Protein AF-A0A485D718-F1 (afdb_monomer_lite)

pLDDT: mean 88.71, std 15.59, range [32.84, 98.5]

Secondary structure (DSSP, 8-state):
---S----HHHHHHHHHTTHHHHHTHHHHHHHHHHHHHHHHS----SS---S-TT-S------STHHHHHHHHHHHHHHHHTTS---

InterPro domains:
  IPR009014 Transketolase C-terminal/Pyruvate-ferredoxin oxidoreductase domain II [G3DSA:3.40.50.920] (46-86)
  IPR009014 Transketolase C-terminal/Pyruvate-ferredoxin oxidoreductase domain II [SSF52922] (46-83)
  IPR050722 Pyruvate:ferredoxin/flavodoxin oxidoreductase [PTHR32154] (2-83)

Radius of gyration: 22.16 Å; chains: 1; bounding box: 52×29×55 Å

Organism: Raoultella planticola (NCBI:txid575)

Foldseek 3Di:
DDPDDDDDPVCVVVVVVVCVVVVVCVQVVVQVVQVVVCVVPVDHDHPDDDAADPPDPDDDDDDDPVVVVVNVVRVVVVVVVVVDDDD

Sequence (87 aa):
MIRGTSANPDTYFQSREATNPWYDAVYDHVETAMNDFAVATGRQYKPFEFYGHPQAERVIVIMGSAIGTCEEVVDELLSRGRKSPVS

Structure (mmCIF, N/CA/C/O backbone):
data_AF-A0A485D718-F1
#
_entry.id   AF-A0A485D718-F1
#
loo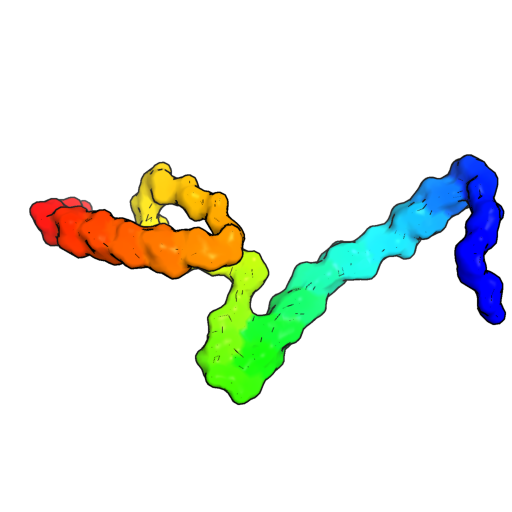p_
_atom_site.group_PDB
_atom_site.id
_atom_site.type_symbol
_atom_site.label_atom_id
_atom_site.label_alt_id
_atom_site.label_comp_id
_atom_site.label_asym_id
_atom_site.label_entity_id
_atom_site.label_seq_id
_atom_site.pdbx_PDB_ins_code
_atom_site.Cartn_x
_atom_site.Cartn_y
_atom_site.Cartn_z
_atom_site.occupancy
_atom_site.B_iso_or_equiv
_atom_site.auth_seq_id
_atom_site.auth_comp_id
_atom_site.auth_asym_id
_atom_site.auth_atom_id
_atom_site.pdbx_PDB_model_num
ATOM 1 N N . MET A 1 1 ? 18.664 -8.982 -28.241 1.00 47.03 1 MET A N 1
ATOM 2 C CA . MET A 1 1 ? 18.778 -8.202 -26.988 1.00 47.03 1 MET A CA 1
ATOM 3 C C . MET A 1 1 ? 19.453 -9.092 -25.952 1.00 47.03 1 MET A C 1
ATOM 5 O O . MET A 1 1 ? 18.954 -10.186 -25.734 1.00 47.03 1 MET A O 1
ATOM 9 N N . ILE A 1 2 ? 20.586 -8.676 -25.380 1.00 76.94 2 ILE A N 1
ATOM 10 C CA . ILE A 1 2 ? 21.288 -9.413 -24.310 1.00 76.94 2 ILE A CA 1
ATOM 11 C C . ILE A 1 2 ? 20.849 -8.803 -22.969 1.00 76.94 2 ILE A C 1
ATOM 13 O O . ILE A 1 2 ? 20.810 -7.581 -22.851 1.00 76.94 2 ILE A O 1
ATOM 17 N N . ARG A 1 3 ? 20.481 -9.627 -21.981 1.00 81.25 3 ARG A N 1
ATOM 18 C CA . ARG A 1 3 ? 20.169 -9.199 -20.602 1.00 81.25 3 ARG A CA 1
ATOM 19 C C . ARG A 1 3 ? 21.139 -9.871 -19.626 1.00 81.25 3 ARG A C 1
ATOM 21 O O . ARG A 1 3 ? 21.590 -10.977 -19.901 1.00 81.25 3 ARG A O 1
ATOM 28 N N . GLY A 1 4 ? 21.436 -9.214 -18.502 1.00 81.00 4 GLY A N 1
ATOM 29 C CA . GLY A 1 4 ? 22.284 -9.774 -17.439 1.00 81.00 4 GLY A CA 1
ATOM 30 C C . GLY A 1 4 ? 23.793 -9.702 -17.703 1.00 81.00 4 GLY A C 1
ATOM 31 O O . GLY A 1 4 ? 24.527 -10.588 -17.281 1.00 81.00 4 GLY A O 1
ATOM 32 N N . THR A 1 5 ? 24.266 -8.678 -18.418 1.00 84.19 5 THR A N 1
ATOM 33 C CA . THR A 1 5 ? 25.702 -8.460 -18.653 1.00 84.19 5 THR A CA 1
ATOM 34 C C . THR A 1 5 ? 26.432 -8.057 -17.371 1.00 84.19 5 THR A C 1
ATOM 36 O O . THR A 1 5 ? 25.865 -7.375 -16.517 1.00 84.19 5 THR A O 1
ATOM 39 N N . SER A 1 6 ? 27.713 -8.412 -17.260 1.00 84.25 6 SER A N 1
ATOM 40 C CA . SER A 1 6 ? 28.598 -7.853 -16.234 1.00 84.25 6 SER A CA 1
ATOM 41 C C . SER A 1 6 ? 28.801 -6.357 -16.485 1.00 84.25 6 SER A C 1
ATOM 43 O O . SER A 1 6 ? 29.180 -5.975 -17.593 1.00 84.25 6 SER A O 1
ATOM 45 N N . ALA A 1 7 ? 28.565 -5.525 -15.473 1.00 83.25 7 ALA A N 1
ATOM 46 C CA . ALA A 1 7 ? 28.811 -4.087 -15.534 1.00 83.25 7 ALA A CA 1
ATOM 47 C C . ALA A 1 7 ? 29.990 -3.723 -14.627 1.00 83.25 7 ALA A C 1
ATOM 49 O O . ALA A 1 7 ? 30.062 -4.180 -13.484 1.00 83.25 7 ALA A O 1
ATOM 50 N N . ASN A 1 8 ? 30.898 -2.898 -15.143 1.00 82.25 8 ASN A N 1
ATOM 51 C CA . ASN A 1 8 ? 31.977 -2.317 -14.357 1.00 82.25 8 ASN A CA 1
ATOM 52 C C . ASN A 1 8 ? 31.431 -1.171 -13.473 1.00 82.25 8 ASN A C 1
ATOM 54 O O . ASN A 1 8 ? 30.318 -0.680 -13.697 1.00 82.25 8 ASN A O 1
ATOM 58 N N . PRO A 1 9 ? 32.185 -0.727 -12.449 1.00 82.44 9 PRO A N 1
ATOM 59 C CA . PRO A 1 9 ? 31.722 0.306 -11.516 1.00 82.44 9 PRO A CA 1
ATOM 60 C C . PRO A 1 9 ? 31.365 1.656 -12.161 1.00 82.44 9 PRO A C 1
ATOM 62 O O . PRO A 1 9 ? 30.603 2.424 -11.585 1.00 82.44 9 PRO A O 1
ATOM 65 N N . ASP A 1 10 ? 31.899 1.938 -13.349 1.00 86.44 10 ASP A N 1
ATOM 66 C CA . ASP A 1 10 ? 31.683 3.162 -14.126 1.00 86.44 10 ASP A CA 1
ATOM 67 C C . ASP A 1 10 ? 30.243 3.345 -14.636 1.00 86.44 10 ASP A C 1
ATOM 69 O O . ASP A 1 10 ? 29.819 4.478 -14.864 1.00 86.44 10 ASP A O 1
ATOM 73 N N . THR A 1 11 ? 29.504 2.245 -14.812 1.00 87.19 11 THR A N 1
ATOM 74 C CA . THR A 1 11 ? 28.184 2.203 -15.468 1.00 87.19 11 THR A CA 1
ATOM 75 C C . THR A 1 11 ? 27.101 1.527 -14.628 1.00 87.19 11 THR A C 1
ATOM 77 O O . THR A 1 11 ? 25.904 1.686 -14.900 1.00 87.19 11 THR A O 1
ATOM 80 N N . TYR A 1 12 ? 27.490 0.771 -13.597 1.00 90.44 12 TYR A N 1
ATOM 81 C CA . TYR A 1 12 ? 26.551 0.040 -12.747 1.00 90.44 12 TYR A CA 1
ATOM 82 C C . TYR A 1 12 ? 25.588 0.970 -11.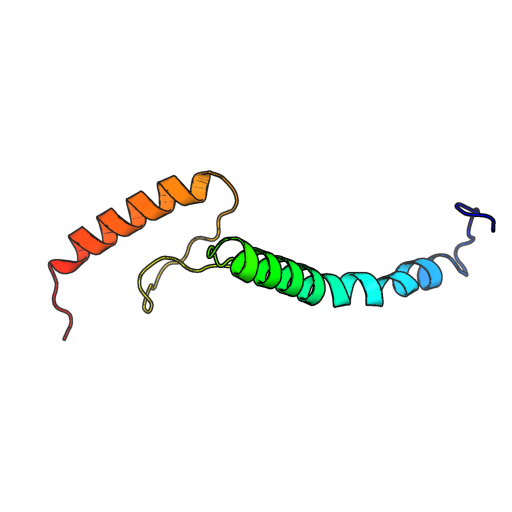999 1.00 90.44 12 TYR A C 1
ATOM 84 O O . TYR A 1 12 ? 24.388 0.700 -11.966 1.00 90.44 12 TYR A O 1
ATOM 92 N N . PHE A 1 13 ? 26.088 2.071 -11.429 1.00 91.81 13 PHE A N 1
ATOM 93 C CA . PHE A 1 13 ? 25.268 2.978 -10.623 1.00 91.81 13 PH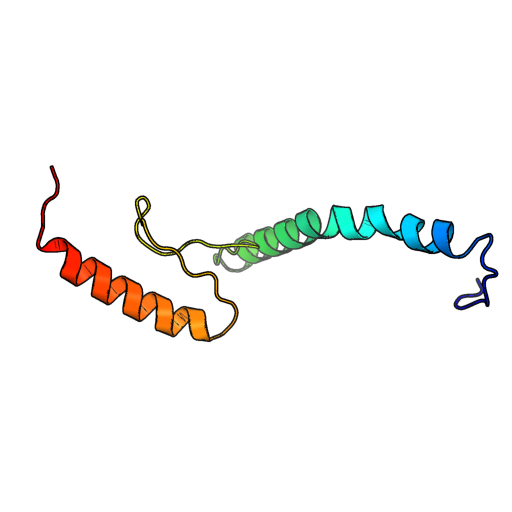E A CA 1
ATOM 94 C C . PHE A 1 13 ? 24.178 3.656 -11.462 1.00 91.81 13 PHE A C 1
ATOM 96 O O . PHE A 1 13 ? 22.999 3.585 -11.131 1.00 91.81 13 PHE A O 1
ATOM 103 N N . GLN A 1 14 ? 24.550 4.217 -12.612 1.00 93.25 14 GLN A N 1
ATOM 104 C CA . GLN A 1 14 ? 23.626 4.866 -13.543 1.00 93.25 14 GLN A CA 1
ATOM 105 C C . GLN A 1 14 ? 22.579 3.874 -14.052 1.00 93.25 14 GLN A C 1
ATOM 107 O O . GLN A 1 14 ? 21.408 4.218 -14.157 1.00 93.25 14 GLN A O 1
ATOM 112 N N . SER A 1 15 ? 22.981 2.626 -14.314 1.00 91.19 15 SER A N 1
ATOM 113 C CA . SER A 1 15 ? 22.057 1.567 -14.736 1.00 91.19 15 SER A CA 1
ATOM 114 C C . SER A 1 15 ? 21.053 1.180 -13.643 1.00 91.19 15 SER A C 1
ATOM 116 O O . SER A 1 15 ? 19.946 0.754 -13.965 1.00 91.19 15 SER A O 1
ATOM 118 N N . ARG A 1 16 ? 21.416 1.310 -12.358 1.00 91.62 16 ARG A N 1
ATOM 119 C CA . ARG A 1 16 ? 20.510 1.073 -11.224 1.00 91.62 16 ARG A CA 1
ATOM 120 C C . ARG A 1 16 ? 19.529 2.226 -11.030 1.00 91.62 16 ARG A C 1
ATOM 122 O O . ARG A 1 16 ? 18.326 1.976 -11.008 1.00 91.62 16 ARG A O 1
ATOM 129 N N . GLU A 1 17 ? 20.022 3.459 -10.987 1.00 96.00 17 GLU A N 1
ATOM 130 C CA . GLU A 1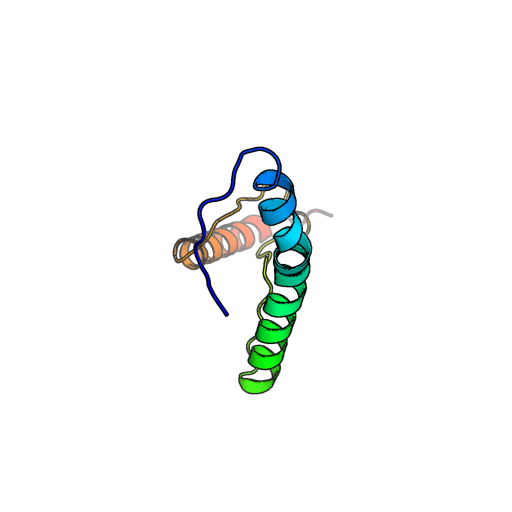 17 ? 19.183 4.660 -10.841 1.00 96.00 17 GLU A CA 1
ATOM 131 C C . GLU A 1 17 ? 18.255 4.871 -12.042 1.00 96.00 17 GLU A C 1
ATOM 133 O O . GLU A 1 17 ? 17.147 5.385 -11.907 1.00 96.00 17 GLU A O 1
ATOM 138 N N . ALA A 1 18 ? 18.652 4.388 -13.222 1.00 94.31 18 ALA A N 1
ATOM 139 C CA . ALA A 1 18 ? 17.796 4.369 -14.399 1.00 94.31 18 ALA A CA 1
ATOM 140 C C . ALA A 1 18 ? 16.527 3.524 -14.221 1.00 94.31 18 ALA A C 1
ATOM 142 O O . ALA A 1 18 ? 15.718 3.525 -15.131 1.00 94.31 18 ALA A O 1
ATOM 143 N N . THR A 1 19 ? 16.326 2.804 -13.109 1.00 95.69 19 THR A N 1
ATOM 144 C CA . THR A 1 19 ? 15.062 2.104 -12.815 1.00 95.69 19 THR A CA 1
ATOM 145 C C . THR A 1 19 ? 14.102 2.905 -11.935 1.00 95.69 19 THR A C 1
ATOM 147 O O . THR A 1 19 ? 12.931 2.537 -11.848 1.00 95.69 19 THR A O 1
ATOM 150 N N . ASN A 1 20 ? 14.544 4.017 -11.337 1.00 97.56 20 ASN A N 1
ATOM 151 C CA . ASN A 1 20 ? 13.743 4.791 -10.383 1.00 97.56 20 ASN A CA 1
ATOM 152 C C . ASN A 1 20 ? 12.391 5.258 -10.945 1.00 97.56 20 ASN A C 1
ATOM 154 O O . ASN A 1 20 ? 11.398 5.035 -10.258 1.00 97.56 20 ASN A O 1
ATOM 158 N N . PRO A 1 21 ? 12.279 5.756 -12.200 1.00 98.00 21 PRO A N 1
ATOM 159 C CA . PRO A 1 21 ? 10.985 6.195 -12.732 1.00 98.00 21 PRO A CA 1
ATOM 160 C C . PRO A 1 21 ? 9.891 5.117 -12.717 1.00 98.00 21 PRO A C 1
ATOM 162 O O . PRO A 1 21 ? 8.708 5.434 -12.640 1.00 98.00 21 PRO A O 1
ATOM 165 N N . TRP A 1 22 ? 10.268 3.836 -12.783 1.00 96.50 22 TRP A N 1
ATOM 166 C CA . TRP A 1 22 ? 9.321 2.726 -12.709 1.00 96.50 22 TRP A CA 1
ATOM 167 C C . TRP A 1 22 ? 8.849 2.489 -11.278 1.00 96.50 22 TRP A C 1
ATOM 169 O O . TRP A 1 22 ? 7.686 2.156 -11.098 1.00 96.50 22 TRP A O 1
ATOM 179 N N . TYR A 1 23 ? 9.727 2.659 -10.284 1.00 97.56 23 TYR A N 1
ATOM 180 C CA . TYR A 1 23 ? 9.372 2.568 -8.865 1.00 97.56 23 TYR A CA 1
ATOM 181 C C . TYR A 1 23 ? 8.538 3.767 -8.415 1.00 97.56 23 TYR A C 1
ATOM 183 O O . TYR A 1 23 ? 7.554 3.578 -7.705 1.00 97.56 23 TYR A O 1
ATOM 191 N N . ASP A 1 24 ? 8.877 4.968 -8.886 1.00 97.75 24 ASP A N 1
ATOM 192 C CA . ASP A 1 24 ? 8.131 6.196 -8.597 1.00 97.75 24 ASP A CA 1
ATOM 193 C C . ASP A 1 24 ? 6.675 6.090 -9.086 1.00 97.75 24 ASP A C 1
ATOM 195 O O . ASP A 1 24 ? 5.752 6.517 -8.398 1.00 97.75 24 ASP A O 1
ATOM 199 N N . ALA A 1 25 ? 6.453 5.438 -10.234 1.00 97.56 25 ALA A N 1
ATOM 200 C CA . ALA A 1 25 ? 5.124 5.222 -10.807 1.00 97.56 25 ALA A CA 1
ATOM 201 C C . ALA A 1 25 ? 4.315 4.082 -10.148 1.00 97.56 25 ALA A C 1
ATOM 203 O O . ALA A 1 25 ? 3.132 3.914 -10.454 1.00 97.56 25 ALA A O 1
ATOM 204 N N . VAL A 1 26 ? 4.911 3.270 -9.260 1.00 97.81 26 VAL A N 1
ATOM 205 C CA . VAL A 1 26 ? 4.227 2.095 -8.676 1.00 97.81 26 VAL A CA 1
ATOM 206 C C . VAL A 1 26 ? 2.972 2.496 -7.915 1.00 97.81 26 VAL A C 1
ATOM 208 O O . VAL A 1 26 ? 1.963 1.801 -8.025 1.00 97.81 26 VAL A O 1
ATOM 211 N N . TYR A 1 27 ? 3.026 3.591 -7.154 1.00 97.25 27 TYR A N 1
ATOM 212 C CA . TYR A 1 27 ? 1.896 4.027 -6.337 1.00 97.25 27 TYR A CA 1
ATOM 213 C C . TYR A 1 27 ? 0.645 4.247 -7.199 1.00 97.25 27 TYR A C 1
ATOM 215 O O . TYR A 1 27 ? -0.390 3.629 -6.948 1.00 97.25 27 TYR A O 1
ATOM 223 N N . ASP A 1 28 ? 0.779 5.033 -8.268 1.00 97.69 28 ASP A N 1
ATOM 224 C CA . ASP A 1 28 ? -0.322 5.373 -9.173 1.00 97.69 28 ASP A CA 1
ATOM 225 C C . ASP A 1 28 ? -0.880 4.133 -9.881 1.00 97.69 28 ASP A C 1
ATOM 227 O O . ASP A 1 28 ? -2.094 3.980 -10.044 1.00 97.69 28 ASP A O 1
ATOM 231 N N . HIS A 1 29 ? -0.005 3.206 -10.282 1.00 98.00 29 HIS A N 1
ATOM 232 C CA . HIS A 1 29 ? -0.422 1.952 -10.905 1.00 98.00 29 HIS A CA 1
ATOM 233 C C . HIS A 1 29 ? -1.210 1.055 -9.945 1.00 98.00 29 HIS A C 1
ATOM 235 O O . HIS A 1 29 ? -2.217 0.466 -10.344 1.00 98.00 29 HIS A O 1
ATOM 241 N N . VAL A 1 30 ? -0.784 0.962 -8.683 1.00 98.31 30 VAL A N 1
ATOM 242 C CA . VAL A 1 30 ? -1.491 0.187 -7.654 1.00 98.31 30 VAL A CA 1
ATOM 243 C C . VAL A 1 30 ? -2.833 0.833 -7.317 1.00 98.31 30 VAL A C 1
ATOM 245 O O . VAL A 1 30 ? -3.839 0.129 -7.257 1.00 98.31 30 VAL A O 1
ATOM 248 N N . GLU A 1 31 ? -2.878 2.155 -7.150 1.00 98.06 31 GLU A N 1
ATOM 249 C CA . GLU A 1 31 ? -4.122 2.884 -6.886 1.00 98.06 31 GLU A CA 1
ATOM 250 C C . GLU A 1 31 ? -5.120 2.733 -8.043 1.00 98.06 31 GLU A C 1
ATOM 252 O O . GLU A 1 31 ? -6.297 2.449 -7.816 1.00 98.06 31 GLU A O 1
ATOM 257 N N . THR A 1 32 ? -4.648 2.823 -9.290 1.00 98.38 32 THR A N 1
ATOM 258 C CA . THR A 1 32 ? -5.478 2.584 -10.482 1.00 98.38 32 THR A CA 1
ATOM 259 C C . THR A 1 32 ? -6.069 1.174 -10.466 1.00 98.38 32 THR A C 1
ATOM 261 O O . THR A 1 32 ? -7.280 1.016 -10.601 1.00 98.38 32 THR A O 1
ATOM 264 N N . ALA A 1 33 ? -5.249 0.150 -10.210 1.00 98.50 33 ALA A N 1
ATOM 265 C CA . ALA A 1 33 ? -5.722 -1.231 -10.139 1.00 98.50 33 ALA A CA 1
ATOM 266 C C . ALA A 1 33 ? -6.746 -1.453 -9.007 1.00 98.50 33 ALA A C 1
ATOM 268 O O . ALA A 1 33 ? -7.709 -2.201 -9.182 1.00 98.50 33 ALA A O 1
ATOM 269 N N . MET A 1 34 ? -6.573 -0.796 -7.854 1.00 98.50 34 MET A N 1
ATOM 270 C CA . MET A 1 34 ? -7.546 -0.830 -6.754 1.00 98.50 34 MET A CA 1
ATOM 271 C C . MET A 1 34 ? -8.871 -0.157 -7.134 1.00 98.50 34 MET A C 1
ATOM 273 O O . MET A 1 34 ? -9.935 -0.672 -6.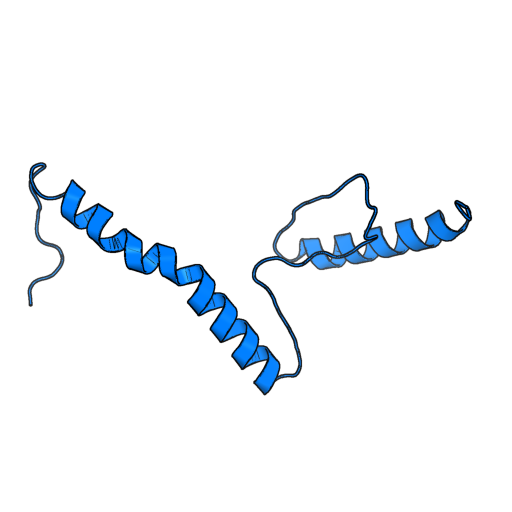790 1.00 98.50 34 MET A O 1
ATOM 277 N N . ASN A 1 35 ? -8.826 0.955 -7.871 1.00 98.44 35 ASN A N 1
ATOM 278 C CA . ASN A 1 35 ? -10.024 1.634 -8.367 1.00 98.44 35 ASN A CA 1
ATOM 279 C C . ASN A 1 35 ? -10.766 0.790 -9.411 1.00 98.44 35 ASN A C 1
ATOM 281 O O . ASN A 1 35 ? -11.983 0.635 -9.317 1.00 98.44 35 ASN A O 1
ATOM 285 N N . ASP A 1 36 ? -10.050 0.177 -10.354 1.00 98.50 36 ASP A N 1
ATOM 286 C CA . ASP A 1 36 ? -10.642 -0.737 -11.338 1.00 98.50 36 ASP A CA 1
ATOM 287 C C . ASP A 1 36 ? -11.307 -1.939 -10.648 1.00 98.50 36 ASP A C 1
ATOM 289 O O . ASP A 1 36 ? -12.415 -2.356 -11.001 1.00 98.50 36 ASP A O 1
ATOM 293 N N . PHE A 1 37 ? -10.669 -2.466 -9.599 1.00 98.50 37 PHE A N 1
ATOM 294 C CA . PHE A 1 37 ? -11.240 -3.516 -8.761 1.00 98.50 37 PHE A CA 1
ATOM 295 C C . PHE A 1 37 ? -12.520 -3.058 -8.044 1.00 98.50 37 PHE A C 1
ATOM 297 O O . PHE A 1 37 ? -13.489 -3.820 -7.957 1.00 98.50 37 PHE A O 1
ATOM 304 N N . ALA A 1 38 ? -12.558 -1.816 -7.562 1.00 98.38 38 ALA A N 1
ATOM 305 C CA . ALA A 1 38 ? -13.742 -1.240 -6.936 1.00 98.38 38 ALA A CA 1
ATOM 306 C C . ALA A 1 38 ? -14.898 -1.087 -7.931 1.00 98.38 38 ALA A C 1
ATOM 308 O O . ALA A 1 38 ? -16.029 -1.440 -7.602 1.00 98.38 38 ALA A O 1
ATOM 309 N N . VAL A 1 39 ? -14.620 -0.659 -9.167 1.00 98.44 39 VAL A N 1
ATOM 310 C CA . VAL A 1 39 ? -15.619 -0.605 -10.248 1.00 98.44 39 VAL A CA 1
ATOM 311 C C . VAL A 1 39 ? -16.188 -1.996 -10.538 1.00 98.44 39 VAL A C 1
ATOM 313 O O . VAL A 1 39 ? -17.396 -2.146 -10.713 1.00 98.44 39 VAL A O 1
ATOM 316 N N . ALA A 1 40 ? -15.338 -3.025 -10.554 1.00 98.44 40 ALA A N 1
ATOM 317 C CA . ALA A 1 40 ? -15.751 -4.389 -10.872 1.00 98.44 40 ALA A CA 1
ATOM 318 C C . ALA A 1 40 ? -16.513 -5.097 -9.735 1.00 98.44 40 ALA A C 1
ATOM 320 O O . ALA A 1 40 ? -17.355 -5.952 -10.005 1.00 98.44 40 ALA A O 1
ATOM 321 N N . THR A 1 41 ? -16.205 -4.790 -8.471 1.00 98.38 41 THR A N 1
ATOM 322 C CA . THR A 1 41 ? -16.683 -5.575 -7.313 1.00 98.38 41 THR A CA 1
ATOM 323 C C . THR A 1 41 ? -17.522 -4.791 -6.308 1.00 98.38 41 THR A C 1
ATOM 325 O O . THR A 1 41 ? -18.135 -5.391 -5.427 1.00 98.38 41 THR A O 1
ATOM 328 N N . GLY A 1 42 ? -17.524 -3.460 -6.393 1.00 97.75 42 GLY A N 1
ATOM 329 C CA . GLY A 1 42 ? -18.093 -2.561 -5.389 1.00 97.75 42 GLY A CA 1
ATOM 330 C C . GLY A 1 42 ? -17.257 -2.423 -4.110 1.00 97.75 42 GLY A C 1
ATOM 331 O O . GLY A 1 42 ? -17.652 -1.690 -3.206 1.00 97.75 42 GLY A O 1
ATOM 332 N N . ARG A 1 43 ? -16.113 -3.111 -3.999 1.00 97.44 43 ARG A N 1
ATOM 333 C CA . ARG A 1 43 ? -15.230 -3.052 -2.825 1.00 97.44 43 ARG A CA 1
ATOM 334 C C . ARG A 1 43 ? -14.097 -2.067 -3.084 1.00 97.44 43 ARG A C 1
ATOM 336 O O . ARG A 1 43 ? -13.190 -2.361 -3.859 1.00 97.44 43 ARG A O 1
ATOM 343 N N . GLN A 1 44 ? -14.158 -0.914 -2.428 1.00 97.44 44 GLN A N 1
ATOM 344 C CA . GLN A 1 44 ? -13.091 0.079 -2.488 1.00 97.44 44 GLN A CA 1
ATOM 345 C C . GLN A 1 44 ? -11.923 -0.345 -1.599 1.00 97.44 44 GLN A C 1
ATOM 347 O O . GLN A 1 44 ? -12.136 -0.735 -0.456 1.00 97.44 44 GLN A O 1
ATOM 352 N N . TYR A 1 45 ? -10.713 -0.204 -2.133 1.00 96.50 45 TYR A N 1
ATOM 353 C CA . TYR A 1 45 ? -9.463 -0.327 -1.394 1.00 96.50 45 TYR A CA 1
ATOM 354 C C . TYR A 1 45 ? -8.593 0.905 -1.625 1.00 96.50 45 TYR A C 1
ATOM 356 O O . TYR A 1 45 ? -8.754 1.610 -2.628 1.00 96.50 45 TYR A O 1
ATOM 364 N N . LYS A 1 46 ? -7.665 1.155 -0.701 1.00 96.56 46 LYS A N 1
ATOM 365 C CA . LYS A 1 46 ? -6.581 2.135 -0.848 1.00 96.56 46 LYS A CA 1
ATOM 366 C C . LYS A 1 46 ? -5.255 1.529 -0.374 1.00 96.56 46 LYS A C 1
ATOM 368 O O . LYS A 1 46 ? -5.282 0.624 0.458 1.00 96.56 46 LYS A O 1
ATOM 373 N N . PRO A 1 47 ? -4.092 2.039 -0.829 1.00 95.81 47 PRO A N 1
ATOM 374 C CA . PRO A 1 47 ? -2.788 1.577 -0.340 1.00 95.81 47 PRO A CA 1
ATOM 375 C C . PRO A 1 47 ? -2.634 1.683 1.184 1.00 95.81 47 PRO A C 1
ATOM 377 O O . PRO A 1 47 ? -1.957 0.862 1.797 1.00 95.81 47 PRO A O 1
ATOM 380 N N . PHE A 1 48 ? -3.298 2.673 1.788 1.00 95.50 48 PHE A N 1
ATOM 381 C CA . PHE A 1 48 ? -3.436 2.826 3.230 1.00 95.50 48 PHE A CA 1
ATOM 382 C C . PHE A 1 48 ? -4.876 3.195 3.575 1.00 95.50 48 PHE A C 1
ATOM 384 O O . PHE A 1 48 ? -5.471 4.079 2.952 1.00 95.50 48 PHE A O 1
ATOM 391 N N . GLU A 1 49 ? -5.415 2.544 4.598 1.00 94.88 49 GLU A N 1
ATOM 392 C CA . GLU A 1 49 ? -6.770 2.763 5.095 1.00 94.88 49 GLU A CA 1
ATOM 393 C C . GLU A 1 49 ? -6.722 3.081 6.588 1.00 94.88 49 GLU A C 1
ATOM 395 O O . GLU A 1 49 ? -5.862 2.590 7.321 1.00 94.88 49 GLU A O 1
ATOM 400 N N . PHE A 1 50 ? -7.634 3.945 7.029 1.00 94.81 50 PHE A N 1
ATOM 401 C CA . PHE A 1 50 ? -7.777 4.315 8.430 1.00 94.81 50 PHE A CA 1
ATOM 402 C C . PHE A 1 50 ? -9.141 3.858 8.937 1.00 94.81 50 PHE A C 1
ATOM 404 O O . PHE A 1 50 ? -10.168 4.200 8.350 1.00 94.81 50 PHE A O 1
ATOM 411 N N . TYR A 1 51 ? -9.129 3.137 10.055 1.00 93.69 51 TYR A N 1
ATOM 412 C CA . TYR A 1 51 ? -10.316 2.704 10.776 1.00 93.69 51 TYR A CA 1
ATOM 413 C C . TYR A 1 51 ? -10.253 3.194 12.223 1.00 93.69 51 TYR A C 1
ATOM 415 O O . TYR A 1 51 ? -9.266 2.961 12.922 1.00 93.69 51 TYR A O 1
ATOM 423 N N . GLY A 1 52 ? -11.304 3.873 12.680 1.00 91.75 52 GLY A N 1
ATOM 424 C CA . GLY A 1 52 ? -11.408 4.373 14.049 1.00 91.75 52 GLY A CA 1
ATOM 425 C C . GLY A 1 52 ? -11.951 5.796 14.138 1.00 91.75 52 GLY A C 1
ATOM 426 O O . GLY A 1 52 ? -12.527 6.337 13.194 1.00 91.75 52 GLY A O 1
ATOM 427 N N . HIS A 1 53 ? -11.785 6.415 15.308 1.00 91.62 53 HIS A N 1
ATOM 428 C CA . HIS A 1 53 ? -12.268 7.774 15.544 1.00 91.62 53 HIS A CA 1
ATOM 429 C C . HIS A 1 53 ? -11.410 8.807 14.790 1.00 91.62 53 HIS A C 1
ATOM 431 O O . HIS A 1 53 ? -10.186 8.757 14.902 1.00 91.62 53 HIS A O 1
ATOM 437 N N . PRO A 1 54 ? -12.000 9.804 14.101 1.00 89.94 54 PRO A N 1
ATOM 438 C CA . PRO A 1 54 ? -11.235 10.820 13.367 1.00 89.94 54 PRO A CA 1
ATOM 439 C C . PRO A 1 54 ? -10.353 11.702 14.267 1.00 89.94 54 PRO A C 1
ATOM 441 O O . PRO A 1 54 ? -9.399 12.302 13.789 1.00 89.94 54 PRO A O 1
ATOM 444 N N . GLN A 1 55 ? -10.666 11.776 15.566 1.00 89.81 55 GLN A N 1
ATOM 445 C CA . GLN A 1 55 ? -9.876 12.477 16.594 1.00 89.81 55 GLN A CA 1
ATOM 446 C C . GLN A 1 55 ? -9.088 11.504 17.488 1.00 89.81 55 GLN A C 1
ATOM 448 O O . GLN A 1 55 ? -8.941 11.739 18.684 1.00 89.81 55 GLN A O 1
ATOM 453 N N . ALA A 1 56 ? -8.680 10.343 16.972 1.00 89.25 56 ALA A N 1
ATOM 454 C CA . ALA A 1 56 ? -7.892 9.397 17.755 1.00 89.25 56 ALA A CA 1
ATOM 455 C C . ALA A 1 56 ? -6.531 10.005 18.148 1.00 89.25 56 ALA A C 1
ATOM 457 O O . ALA A 1 56 ? -5.747 10.401 17.291 1.00 89.25 56 ALA A O 1
ATOM 458 N N . GLU A 1 57 ? -6.220 10.027 19.446 1.00 91.56 57 GLU A N 1
ATOM 459 C CA . GLU A 1 57 ? -4.918 10.489 19.964 1.00 91.56 57 GLU A CA 1
ATOM 460 C C . GLU A 1 57 ? -3.821 9.416 19.866 1.00 91.56 57 GLU A C 1
ATOM 462 O O . GLU A 1 57 ? -2.633 9.696 20.026 1.00 91.56 57 GLU A O 1
ATOM 467 N N . ARG A 1 58 ? -4.220 8.158 19.654 1.00 90.56 58 ARG A N 1
ATOM 468 C CA . ARG A 1 58 ? -3.331 6.996 19.573 1.00 90.56 58 ARG A CA 1
ATOM 469 C C . ARG A 1 58 ? -3.681 6.193 18.332 1.00 90.56 58 ARG A C 1
ATOM 471 O O . ARG A 1 58 ? -4.832 5.797 18.165 1.00 90.56 58 ARG A O 1
ATOM 478 N N . VAL A 1 59 ? -2.678 5.934 17.499 1.00 93.19 59 VAL A N 1
ATOM 479 C CA . VAL A 1 59 ? -2.811 5.188 16.243 1.00 93.19 59 VAL A CA 1
ATOM 480 C C . VAL A 1 59 ? -1.825 4.026 16.252 1.00 93.19 59 VAL A C 1
ATOM 482 O O . VAL A 1 59 ? -0.685 4.174 16.692 1.00 93.19 59 VAL A O 1
ATOM 485 N N . ILE A 1 60 ? -2.268 2.873 15.759 1.00 93.88 60 ILE A N 1
ATOM 486 C CA . ILE A 1 60 ? -1.414 1.722 15.462 1.00 93.88 60 ILE A CA 1
ATOM 487 C C . ILE A 1 60 ? -1.401 1.505 13.949 1.00 93.88 60 ILE A C 1
ATOM 489 O O . ILE A 1 60 ? -2.429 1.659 13.295 1.00 93.88 60 ILE A O 1
ATOM 493 N N . VAL A 1 61 ? -0.241 1.158 13.392 1.00 96.06 61 VAL A N 1
ATOM 494 C CA . VAL A 1 61 ? -0.099 0.785 11.977 1.00 96.06 61 VAL A CA 1
ATOM 495 C C . VAL A 1 61 ? 0.168 -0.709 11.924 1.00 96.06 61 VAL A C 1
ATOM 497 O O . VAL A 1 61 ? 1.109 -1.198 12.547 1.00 96.06 61 VAL A O 1
ATOM 500 N N . ILE A 1 62 ? -0.681 -1.433 11.207 1.00 95.75 62 ILE A N 1
ATOM 501 C CA . ILE A 1 62 ? -0.665 -2.894 11.137 1.00 95.75 62 ILE A CA 1
ATOM 502 C C . ILE A 1 62 ? -0.927 -3.343 9.700 1.00 95.75 62 ILE A C 1
ATOM 504 O O . ILE A 1 62 ? -1.512 -2.612 8.907 1.00 95.75 62 ILE A O 1
ATOM 508 N N . MET A 1 63 ? -0.486 -4.554 9.367 1.00 96.56 63 MET A N 1
ATOM 509 C CA . MET A 1 63 ? -0.646 -5.142 8.039 1.00 96.56 63 MET A CA 1
ATOM 510 C C . MET A 1 63 ? -1.011 -6.623 8.167 1.00 96.56 63 MET A C 1
ATOM 512 O O . MET A 1 63 ? -0.498 -7.324 9.041 1.00 96.56 63 MET A O 1
ATOM 516 N N . GLY A 1 64 ? -1.872 -7.110 7.273 1.00 95.00 64 GLY A N 1
ATOM 517 C CA . GLY A 1 64 ? -2.294 -8.510 7.235 1.00 95.00 64 GLY A CA 1
ATOM 518 C C . GLY A 1 64 ? -3.453 -8.823 8.183 1.00 95.00 64 GLY A C 1
ATOM 519 O O . GLY A 1 64 ? -4.230 -7.951 8.557 1.00 95.00 64 GLY A O 1
ATOM 520 N N . SER A 1 65 ? -3.595 -10.090 8.572 1.00 94.81 65 SER A N 1
ATOM 521 C CA . SER A 1 65 ? -4.789 -10.596 9.270 1.00 94.81 65 SER A CA 1
ATOM 522 C C . SER A 1 65 ? -5.032 -9.998 10.657 1.00 94.81 65 SER A C 1
ATOM 524 O O . SER A 1 65 ? -6.146 -10.088 11.161 1.00 94.81 65 SER A O 1
ATOM 526 N N . ALA A 1 66 ? -4.019 -9.374 11.267 1.00 94.00 66 ALA A N 1
ATOM 527 C CA . ALA A 1 66 ? -4.179 -8.664 12.532 1.00 94.00 66 ALA A CA 1
ATOM 528 C C . ALA A 1 66 ? -5.183 -7.498 12.435 1.00 94.00 66 ALA A C 1
ATOM 530 O O . ALA A 1 66 ? -5.748 -7.119 13.457 1.00 94.00 66 ALA A O 1
ATOM 531 N N . ILE A 1 67 ? -5.434 -6.971 11.224 1.00 95.25 67 ILE A N 1
ATOM 532 C CA . ILE A 1 67 ? -6.387 -5.879 10.978 1.00 95.25 67 ILE A CA 1
ATOM 533 C C . ILE A 1 67 ? -7.768 -6.213 11.546 1.00 95.25 67 ILE A C 1
ATOM 535 O O . ILE A 1 67 ? -8.256 -5.455 12.375 1.00 95.25 67 ILE A O 1
ATOM 539 N N . GLY A 1 68 ? -8.343 -7.372 11.209 1.00 93.44 68 GLY A N 1
ATOM 540 C CA . GLY A 1 68 ? -9.703 -7.715 11.647 1.00 93.44 68 GLY A CA 1
ATOM 541 C C . GLY A 1 68 ? -9.848 -7.780 13.172 1.00 93.44 68 GLY A C 1
ATOM 542 O O . GLY A 1 68 ? -10.770 -7.202 13.737 1.00 93.44 68 GLY A O 1
ATOM 543 N N . THR A 1 69 ? -8.888 -8.397 13.870 1.00 95.19 69 THR A N 1
ATOM 544 C CA . THR A 1 69 ? -8.899 -8.430 15.344 1.00 95.19 69 THR A CA 1
ATOM 545 C C . THR A 1 69 ? -8.718 -7.036 15.951 1.00 95.19 69 THR A C 1
ATOM 547 O O . THR A 1 69 ? -9.319 -6.724 16.976 1.00 95.19 69 THR A O 1
ATOM 550 N N . CYS A 1 70 ? -7.896 -6.177 15.345 1.00 94.00 70 CYS A N 1
ATOM 551 C CA . CYS A 1 70 ? -7.730 -4.806 15.817 1.00 94.00 70 CYS A CA 1
ATOM 552 C C . CYS A 1 70 ? -8.984 -3.955 15.587 1.00 94.00 70 CYS A C 1
ATOM 554 O O . CYS A 1 70 ? -9.324 -3.177 16.474 1.00 94.00 70 CYS A O 1
ATOM 556 N N . GLU A 1 71 ? -9.683 -4.113 14.462 1.00 94.44 71 GLU A N 1
ATOM 557 C CA . GLU A 1 71 ? -10.956 -3.435 14.189 1.00 94.44 71 GLU A CA 1
ATOM 558 C C . GLU A 1 71 ? -12.021 -3.801 15.231 1.00 94.44 71 GLU A C 1
ATOM 560 O O . GLU A 1 71 ? -12.616 -2.903 15.823 1.00 94.44 71 GLU A O 1
ATOM 565 N N . GLU A 1 72 ? -12.172 -5.090 15.562 1.00 94.38 72 GLU A N 1
ATOM 566 C CA . GLU A 1 72 ? -13.086 -5.549 16.622 1.00 94.38 72 GLU A CA 1
ATOM 567 C C . GLU A 1 72 ? -12.770 -4.904 17.984 1.00 94.38 72 GLU A C 1
ATOM 569 O O . GLU A 1 72 ? -13.665 -4.483 18.723 1.00 94.38 72 GLU A O 1
ATOM 574 N N . VAL A 1 73 ? -11.483 -4.791 18.328 1.00 93.31 73 VAL A N 1
ATOM 575 C CA . VAL A 1 73 ? -11.053 -4.132 19.570 1.00 93.31 73 VAL A CA 1
ATOM 576 C C . VAL A 1 73 ? -11.315 -2.627 19.517 1.00 93.31 73 VAL A C 1
ATOM 578 O O . VAL A 1 73 ? -11.749 -2.052 20.516 1.00 93.31 73 VAL A O 1
ATOM 581 N N . VAL A 1 74 ? -11.068 -1.976 18.377 1.00 92.44 74 VAL A N 1
ATOM 582 C CA . VAL A 1 74 ? -11.378 -0.555 18.178 1.00 92.44 74 VAL A CA 1
ATOM 583 C C . VAL A 1 74 ? -12.876 -0.318 18.361 1.00 92.44 74 VAL A C 1
ATOM 585 O O . VAL A 1 74 ? -13.241 0.583 19.113 1.00 92.44 74 VAL A O 1
ATOM 588 N N . ASP A 1 75 ? -13.737 -1.154 17.788 1.00 93.25 75 ASP A N 1
ATOM 589 C CA . ASP A 1 75 ? -15.192 -1.056 17.945 1.00 93.25 75 ASP A CA 1
ATOM 590 C C . ASP A 1 75 ? -15.635 -1.166 19.399 1.00 93.25 75 ASP A C 1
ATOM 592 O O . ASP A 1 75 ? -16.438 -0.358 19.878 1.00 93.25 75 ASP A O 1
ATOM 596 N N . GLU A 1 76 ? -15.067 -2.119 20.135 1.00 93.12 76 GLU A N 1
ATOM 597 C CA . GLU A 1 76 ? -15.359 -2.294 21.554 1.00 93.12 76 GLU A CA 1
ATOM 598 C C . GLU A 1 76 ? -14.885 -1.095 22.392 1.00 93.12 76 GLU A C 1
ATOM 600 O O . GLU A 1 76 ? -15.566 -0.653 23.320 1.00 93.12 76 GLU A O 1
ATOM 605 N N . LEU A 1 77 ? -13.730 -0.511 22.069 1.00 88.88 77 LEU A N 1
ATOM 606 C CA . LEU A 1 77 ? -13.240 0.689 22.749 1.00 88.88 77 LEU A CA 1
ATOM 607 C C . LEU A 1 77 ? -14.091 1.923 22.417 1.00 88.88 77 LEU A C 1
ATOM 609 O O . LEU A 1 77 ? -14.394 2.715 23.315 1.00 88.88 77 LEU A O 1
ATOM 613 N N . LEU A 1 78 ? -14.529 2.071 21.164 1.00 88.38 78 LEU A N 1
ATOM 614 C CA . LEU A 1 78 ? -15.417 3.154 20.735 1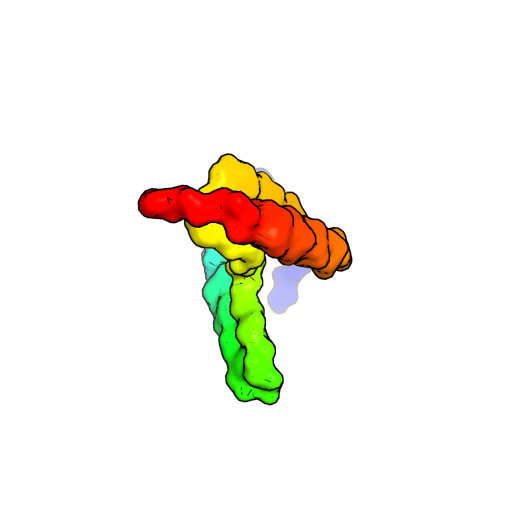.00 88.38 78 LEU A CA 1
ATOM 615 C C . LEU A 1 78 ? -16.803 3.039 21.381 1.00 88.38 78 LEU A C 1
ATOM 617 O O . LEU A 1 78 ? -17.374 4.051 21.800 1.00 88.38 78 LEU A O 1
ATOM 621 N N . SER A 1 79 ? -17.336 1.821 21.521 1.00 88.19 79 SER A N 1
ATOM 622 C CA . SER A 1 79 ? -18.625 1.571 22.177 1.00 88.19 79 SER A CA 1
ATOM 623 C C . SER A 1 79 ? -18.580 1.921 23.671 1.00 88.19 79 SER A C 1
ATOM 625 O O . SER A 1 79 ? -19.504 2.551 24.194 1.00 88.19 79 SER A O 1
ATOM 627 N N . ARG A 1 80 ? -17.470 1.602 24.350 1.00 83.50 80 ARG A N 1
ATOM 628 C CA . ARG A 1 80 ? -17.231 1.942 25.762 1.00 83.50 80 ARG A CA 1
ATOM 629 C C . ARG A 1 80 ? -16.987 3.440 25.968 1.00 83.50 80 ARG A C 1
ATOM 631 O O . ARG A 1 80 ? -17.436 3.994 26.972 1.00 83.50 80 ARG A O 1
ATOM 638 N N . GLY A 1 81 ? -16.330 4.100 25.010 1.00 65.56 81 GLY A N 1
ATOM 639 C CA . GLY A 1 81 ? -16.071 5.543 25.005 1.00 65.56 81 GLY A CA 1
ATOM 640 C C . GLY A 1 81 ? -17.325 6.412 24.843 1.00 65.56 81 GLY A C 1
ATOM 641 O O . GLY A 1 81 ? -17.360 7.528 25.358 1.00 65.56 81 GLY A O 1
ATOM 642 N N . ARG A 1 82 ? -18.410 5.885 24.247 1.00 51.81 82 ARG A N 1
ATOM 643 C CA . ARG A 1 82 ? -19.723 6.567 24.150 1.00 51.81 82 ARG A CA 1
ATOM 644 C C . ARG A 1 82 ? -20.406 6.848 25.500 1.00 51.81 82 ARG A C 1
ATOM 646 O O . ARG A 1 82 ? -21.463 7.472 25.515 1.00 51.81 82 ARG A O 1
ATOM 653 N N . LYS A 1 83 ? -19.826 6.439 26.637 1.00 44.66 83 LYS A N 1
ATOM 654 C CA . LYS A 1 83 ? -20.293 6.843 27.977 1.00 44.66 83 LYS A CA 1
ATOM 655 C C . LYS A 1 83 ? -19.792 8.212 28.449 1.00 44.66 83 LYS A C 1
ATOM 657 O O . LYS A 1 83 ? -20.187 8.625 29.534 1.00 44.66 83 LYS A O 1
ATOM 662 N N . SER A 1 84 ? -18.996 8.933 27.661 1.00 34.31 84 SER A N 1
ATOM 663 C CA . SER A 1 84 ? -18.707 10.341 27.942 1.00 34.31 84 SER A CA 1
ATOM 664 C C . SER A 1 84 ? -19.101 11.201 26.742 1.00 34.31 84 SER A C 1
ATOM 666 O O . SER A 1 84 ? -18.417 11.146 25.720 1.00 34.31 84 SER A O 1
ATOM 668 N N . PRO A 1 85 ? -20.190 11.990 26.822 1.00 33.50 85 PRO A N 1
ATOM 669 C CA . PRO A 1 85 ? -20.403 13.063 25.870 1.00 33.50 85 PRO A CA 1
ATOM 670 C C . PRO A 1 85 ? -19.329 14.106 26.172 1.00 33.50 85 PRO A C 1
ATOM 672 O O . PRO A 1 85 ? -19.372 14.764 27.210 1.00 33.50 85 PRO A O 1
ATOM 675 N N . VAL A 1 86 ? -18.316 14.205 25.320 1.00 36.41 86 VAL A N 1
ATOM 676 C CA . VAL A 1 86 ? -17.434 15.369 25.358 1.00 36.41 86 VAL A CA 1
ATOM 677 C C . VAL A 1 86 ? -18.087 16.420 24.467 1.00 36.41 86 VAL A C 1
ATOM 679 O O . VAL A 1 86 ? -18.358 16.163 23.295 1.00 36.41 86 VAL A O 1
ATOM 682 N N . SER A 1 87 ? -18.440 17.521 25.130 1.00 32.84 87 SER A N 1
ATOM 683 C CA . SER A 1 87 ? -19.010 18.783 24.643 1.00 32.84 87 SER A CA 1
ATOM 684 C C . SER A 1 87 ? -18.377 19.328 23.372 1.00 32.84 87 SER A C 1
ATOM 686 O O . SER A 1 87 ? -17.130 19.244 23.292 1.00 32.84 87 SER A O 1
#